Protein AF-A0A533MM95-F1 (afdb_monomer)

pLDDT: mean 90.42, std 5.82, range [73.56, 97.81]

Mean predicted aligned error: 7.63 Å

Radius of gyration: 23.59 Å; Cα contacts (8 Å, |Δi|>4): 130; chains: 1; bounding box: 48×34×71 Å

Solvent-accessible surface area (backbone atoms only — not comparable to full-atom values): 9683 Å² total; per-residue (Å²): 110,60,38,90,86,79,66,43,65,43,55,70,45,76,41,54,31,81,82,71,39,92,79,68,51,97,84,50,63,72,63,47,77,39,57,29,91,95,55,79,89,72,91,69,82,84,61,95,58,96,75,81,85,65,94,73,68,84,78,94,64,90,70,94,75,85,86,86,87,81,83,55,98,50,36,51,79,95,73,86,82,89,82,58,82,46,21,48,60,41,31,52,32,52,76,71,74,40,65,35,45,69,81,58,63,62,49,61,64,45,84,49,33,31,80,93,34,64,77,38,73,53,81,86,49,68,36,75,42,68,70,56,51,51,50,52,50,52,54,51,36,47,76,70,65,80,89

Foldseek 3Di:
DADPVPRHDQFPDKDACVVPDPDDDPPGDRIDTHTDPPDDDDPDPPDPDPDDDDPDDDPPDDDPDDDDDDDDPFFDPPDDDDADPLQVVLQVCLVVVHAAEPPGDHHHPLVRTDPPDCSNVPDHHHDHDVVVVVVVVVVVCVVVVVD

Secondary structure (DSSP, 8-state):
-B-TTT--BSEEEEEEGGGT-TT--TTS-SEEEEEPTT------S--S-S----SS-------S-------STTBPSS------HHHHHHHHHHHTTPPEETT--S---GGGB-TTSHHHHS---EE--HHHHHHHHHHHHHHHT--

Structure (mmCIF, N/CA/C/O backbone):
data_AF-A0A533MM95-F1
#
_entry.id   AF-A0A533MM95-F1
#
loop_
_atom_site.group_PDB
_atom_site.id
_atom_site.type_symbol
_atom_site.label_atom_id
_atom_site.label_alt_id
_atom_site.label_comp_id
_atom_site.label_asym_id
_atom_site.label_entity_id
_atom_site.label_seq_id
_atom_site.pdbx_PDB_ins_code
_atom_site.Cartn_x
_atom_site.Cartn_y
_atom_site.Cartn_z
_atom_site.occupancy
_atom_site.B_iso_or_equiv
_atom_site.auth_seq_id
_atom_site.auth_comp_id
_atom_site.auth_asym_id
_atom_site.auth_atom_id
_atom_site.pdbx_PDB_model_num
ATOM 1 N N . ILE A 1 1 ? 21.401 -0.166 -18.086 1.00 89.19 1 ILE A N 1
ATOM 2 C CA . ILE A 1 1 ? 21.471 -1.167 -19.179 1.00 89.19 1 ILE A CA 1
ATOM 3 C C . ILE A 1 1 ? 20.423 -0.792 -20.218 1.00 89.19 1 ILE A C 1
ATOM 5 O O . ILE A 1 1 ? 19.321 -0.418 -19.823 1.00 89.19 1 ILE A O 1
ATOM 9 N N . GLN A 1 2 ? 20.779 -0.813 -21.499 1.00 94.12 2 GLN A N 1
ATOM 10 C CA . GLN A 1 2 ? 19.865 -0.486 -22.595 1.00 94.12 2 GLN A CA 1
ATOM 11 C C . GLN A 1 2 ? 19.523 -1.753 -23.376 1.00 94.12 2 GLN A C 1
ATOM 13 O O . GLN A 1 2 ? 20.380 -2.623 -23.534 1.00 94.12 2 GLN A O 1
ATOM 18 N N . ASP A 1 3 ? 18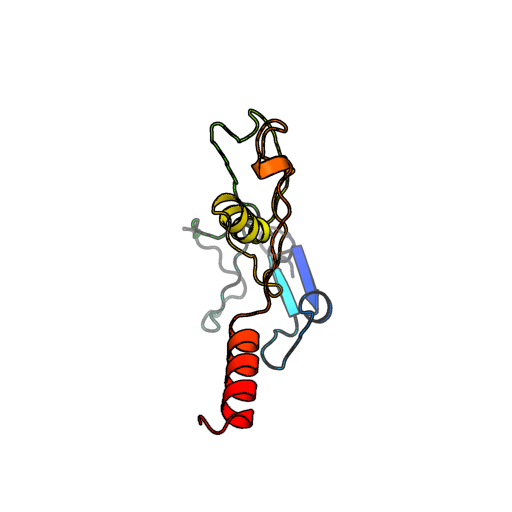.278 -1.857 -23.831 1.00 94.06 3 ASP A N 1
ATOM 19 C CA . ASP A 1 3 ? 17.854 -2.901 -24.758 1.00 94.06 3 ASP A CA 1
ATOM 20 C C . ASP A 1 3 ? 18.500 -2.654 -26.129 1.00 94.06 3 ASP A C 1
ATOM 22 O O . ASP A 1 3 ? 18.236 -1.617 -26.739 1.00 94.06 3 ASP A O 1
ATOM 26 N N . PRO A 1 4 ? 19.320 -3.583 -26.652 1.00 94.19 4 PRO A N 1
ATOM 27 C CA . PRO A 1 4 ? 20.020 -3.384 -27.917 1.00 94.19 4 PRO A CA 1
ATOM 28 C C . PRO A 1 4 ? 19.081 -3.281 -29.126 1.00 94.19 4 PRO A C 1
ATOM 30 O O . PRO A 1 4 ? 19.497 -2.770 -30.162 1.00 94.19 4 PRO A O 1
ATOM 33 N N . LYS A 1 5 ? 17.832 -3.758 -29.027 1.00 92.69 5 LYS A N 1
ATOM 34 C CA . LYS A 1 5 ? 16.862 -3.688 -30.128 1.00 92.69 5 LYS A CA 1
ATOM 35 C C . LYS A 1 5 ? 16.118 -2.356 -30.164 1.00 92.69 5 LYS A C 1
ATOM 37 O O . LYS A 1 5 ? 15.894 -1.823 -31.246 1.00 92.69 5 LYS A O 1
ATOM 42 N N . SER A 1 6 ? 15.697 -1.849 -29.008 1.00 91.69 6 SER A N 1
ATOM 43 C CA . SER A 1 6 ? 14.898 -0.618 -28.925 1.00 91.69 6 SER A CA 1
ATOM 44 C C . SER A 1 6 ? 15.699 0.630 -28.547 1.00 91.69 6 SER A C 1
ATOM 46 O O . SER A 1 6 ? 15.206 1.736 -28.736 1.00 91.69 6 SER A O 1
ATOM 48 N N . GLY A 1 7 ? 16.907 0.479 -27.994 1.00 93.94 7 GLY A N 1
ATOM 49 C CA . GLY A 1 7 ? 17.711 1.569 -27.426 1.00 93.94 7 GLY A CA 1
ATOM 50 C C . GLY A 1 7 ? 17.212 2.079 -26.067 1.00 93.94 7 GLY A C 1
ATOM 51 O O . GLY A 1 7 ? 17.867 2.911 -25.439 1.00 93.94 7 GLY A O 1
ATOM 52 N N . ASN A 1 8 ? 16.073 1.580 -25.578 1.00 93.62 8 ASN A N 1
ATOM 53 C CA . ASN A 1 8 ? 15.452 2.052 -24.344 1.00 93.62 8 ASN A CA 1
ATOM 54 C C . ASN A 1 8 ? 16.197 1.557 -23.098 1.00 93.62 8 ASN A C 1
ATOM 56 O O . ASN A 1 8 ? 16.756 0.458 -23.077 1.00 93.62 8 ASN A O 1
ATOM 60 N N . SER A 1 9 ? 16.148 2.338 -22.014 1.00 94.31 9 SER A N 1
ATOM 61 C CA . SER A 1 9 ? 16.582 1.852 -20.698 1.00 94.31 9 SER A CA 1
ATOM 62 C C . SER A 1 9 ? 15.675 0.711 -20.236 1.00 94.31 9 SER A C 1
ATOM 64 O O . SER A 1 9 ? 14.453 0.814 -20.309 1.00 94.31 9 SER A O 1
ATOM 66 N N . VAL A 1 10 ? 16.270 -0.368 -19.725 1.00 94.69 10 VAL A N 1
ATOM 67 C CA . VAL A 1 10 ? 15.515 -1.507 -19.170 1.00 94.69 10 VAL A CA 1
ATOM 68 C C . VAL A 1 10 ? 14.967 -1.183 -17.784 1.00 94.69 10 VAL A C 1
ATOM 70 O O . VAL A 1 10 ? 13.859 -1.585 -17.439 1.00 94.69 10 VAL A O 1
ATOM 73 N N . PHE A 1 11 ? 15.748 -0.467 -16.974 1.00 95.19 11 PHE A N 1
ATOM 74 C CA . PHE A 1 11 ? 15.386 -0.133 -15.601 1.00 95.19 11 PHE A CA 1
ATOM 75 C C . PHE A 1 11 ? 14.889 1.302 -15.529 1.00 95.19 11 PHE A C 1
ATOM 77 O O . PHE A 1 11 ? 15.560 2.216 -16.011 1.00 95.19 11 PHE A O 1
ATOM 84 N N . LYS A 1 12 ? 13.727 1.458 -14.898 1.00 94.38 12 LYS A N 1
ATOM 85 C CA . LYS A 1 12 ? 13.159 2.738 -14.496 1.00 94.38 12 LYS A CA 1
ATOM 86 C C . LYS A 1 12 ? 13.925 3.286 -13.296 1.00 94.38 12 LYS A C 1
ATOM 88 O O . LYS A 1 12 ? 14.315 4.446 -13.292 1.00 94.38 12 LYS A O 1
ATOM 93 N N . GLU A 1 13 ? 14.167 2.435 -12.297 1.00 93.88 13 GLU A N 1
ATOM 94 C CA . GLU A 1 13 ? 14.835 2.812 -11.049 1.00 93.88 13 GLU A CA 1
ATOM 95 C C . GLU A 1 13 ? 15.763 1.693 -10.560 1.00 93.88 13 GLU A C 1
ATOM 97 O O . GLU A 1 13 ? 15.477 0.501 -10.715 1.00 93.88 13 GLU A O 1
ATOM 102 N N . VAL A 1 14 ? 16.880 2.091 -9.952 1.00 94.06 14 VAL A N 1
ATOM 103 C CA . VAL A 1 14 ? 17.835 1.208 -9.274 1.00 94.06 14 VAL A CA 1
ATOM 104 C C . VAL A 1 14 ? 18.093 1.805 -7.899 1.00 94.06 14 VAL A C 1
ATOM 106 O O . VAL A 1 14 ? 18.625 2.907 -7.789 1.00 94.06 14 VAL A O 1
ATOM 109 N N . ILE A 1 15 ? 17.674 1.101 -6.852 1.00 94.25 15 ILE A N 1
ATOM 110 C CA . ILE A 1 15 ? 17.554 1.663 -5.508 1.00 94.25 15 ILE A CA 1
ATOM 111 C C . ILE A 1 15 ? 18.360 0.811 -4.532 1.00 94.25 15 ILE A C 1
ATOM 113 O O . ILE A 1 15 ? 18.167 -0.405 -4.444 1.00 94.25 15 ILE A O 1
ATOM 117 N N . ASN A 1 16 ? 19.247 1.446 -3.765 1.00 92.00 16 ASN A N 1
ATOM 118 C CA . ASN A 1 16 ? 19.918 0.775 -2.657 1.00 92.00 16 ASN A CA 1
ATOM 119 C C . ASN A 1 16 ? 18.888 0.438 -1.573 1.00 92.00 16 ASN A C 1
ATOM 121 O O . ASN A 1 16 ? 18.059 1.269 -1.206 1.00 92.00 16 ASN A O 1
ATOM 125 N N . SER A 1 17 ? 18.946 -0.780 -1.048 1.00 89.56 17 SER A N 1
ATOM 126 C CA . SER A 1 17 ? 18.021 -1.248 -0.018 1.00 89.56 17 SER A CA 1
ATOM 127 C C . SER A 1 17 ? 17.977 -0.400 1.247 1.00 89.56 17 SER A C 1
ATOM 129 O O . SER A 1 17 ? 16.948 -0.400 1.915 1.00 89.56 17 SER A O 1
ATOM 131 N N . GLU A 1 18 ? 19.035 0.342 1.569 1.00 87.62 18 GLU A N 1
ATOM 132 C CA . GLU A 1 18 ? 19.031 1.296 2.691 1.00 87.62 18 GLU A CA 1
ATOM 133 C C . GLU A 1 18 ? 17.959 2.384 2.551 1.00 87.62 18 GLU A C 1
ATOM 135 O O . GLU A 1 18 ? 17.451 2.870 3.556 1.00 87.62 18 GLU A O 1
ATOM 140 N N . ASN A 1 19 ? 17.539 2.697 1.322 1.00 87.06 19 ASN A N 1
ATOM 141 C CA . ASN A 1 19 ? 16.501 3.692 1.054 1.00 87.06 19 ASN A CA 1
ATOM 142 C C . ASN A 1 19 ? 15.071 3.122 1.123 1.00 87.06 19 ASN A C 1
ATOM 144 O O . ASN A 1 19 ? 14.114 3.886 1.060 1.00 87.06 19 ASN A O 1
ATOM 148 N N . ILE A 1 20 ? 14.905 1.795 1.204 1.00 87.50 20 ILE A N 1
ATOM 149 C CA . ILE A 1 20 ? 13.590 1.122 1.149 1.00 87.50 20 ILE A CA 1
ATOM 150 C C . ILE A 1 20 ? 13.295 0.370 2.448 1.00 87.50 20 ILE A C 1
ATOM 152 O O . ILE A 1 20 ? 12.191 0.437 2.990 1.00 87.50 20 ILE A O 1
ATOM 156 N N . TYR A 1 21 ? 14.270 -0.384 2.950 1.00 85.12 21 TYR A N 1
ATOM 157 C CA . TYR A 1 21 ? 14.076 -1.278 4.082 1.00 85.12 21 TYR A CA 1
ATOM 158 C C . TYR A 1 21 ? 14.522 -0.597 5.371 1.00 85.12 21 TYR A C 1
ATOM 160 O O . TYR A 1 21 ? 15.701 -0.604 5.711 1.00 85.12 21 TYR A O 1
ATOM 168 N N . ILE A 1 22 ? 13.547 -0.090 6.132 1.00 80.00 22 ILE A N 1
ATOM 169 C CA . ILE A 1 22 ? 13.759 0.514 7.462 1.00 80.00 22 ILE A CA 1
ATOM 170 C C . ILE A 1 22 ? 14.532 -0.439 8.394 1.00 80.00 22 ILE A C 1
ATOM 172 O O . ILE A 1 22 ? 15.390 -0.007 9.151 1.00 80.00 22 ILE A O 1
ATOM 176 N N . ASN A 1 23 ? 14.258 -1.745 8.302 1.00 82.19 23 ASN A N 1
ATOM 177 C CA . ASN A 1 23 ? 14.922 -2.789 9.087 1.00 82.19 23 ASN A CA 1
ATOM 178 C C . ASN A 1 23 ? 15.684 -3.757 8.171 1.00 82.19 23 ASN A C 1
ATOM 180 O O . ASN A 1 23 ? 15.364 -4.948 8.113 1.00 82.19 23 ASN A O 1
ATOM 184 N N . LYS A 1 24 ? 16.652 -3.236 7.408 1.00 82.19 24 LYS A N 1
ATOM 185 C CA . LYS A 1 24 ? 17.539 -4.047 6.563 1.00 82.19 24 LYS A CA 1
ATOM 186 C C . LYS A 1 24 ? 18.209 -5.141 7.401 1.00 82.19 24 LYS A C 1
ATOM 188 O O . LYS A 1 24 ? 18.715 -4.898 8.492 1.00 82.19 24 LYS A O 1
ATOM 193 N N . ASN A 1 25 ? 18.214 -6.356 6.873 1.00 85.62 25 ASN A N 1
ATOM 194 C CA . ASN A 1 25 ? 18.860 -7.516 7.478 1.00 85.62 25 ASN A CA 1
ATOM 195 C C . ASN A 1 25 ? 19.685 -8.267 6.423 1.00 85.62 25 ASN A C 1
ATOM 197 O O . ASN A 1 25 ? 19.672 -7.910 5.245 1.00 85.62 25 ASN A O 1
ATOM 201 N N . ASN A 1 26 ? 20.364 -9.338 6.830 1.00 87.81 26 ASN A N 1
ATOM 202 C CA . ASN A 1 26 ? 21.228 -10.122 5.937 1.00 87.81 26 ASN A CA 1
ATOM 203 C C . ASN A 1 26 ? 20.476 -10.831 4.794 1.00 87.81 26 ASN A C 1
ATOM 205 O O . ASN A 1 26 ? 21.112 -11.321 3.869 1.00 87.81 26 ASN A O 1
ATOM 209 N N . LEU A 1 27 ? 19.142 -10.902 4.855 1.00 86.75 27 LEU A N 1
ATOM 210 C CA . LEU A 1 27 ? 18.293 -11.456 3.796 1.00 86.75 27 LEU A CA 1
ATOM 211 C C . LEU A 1 27 ? 17.746 -10.378 2.854 1.00 86.75 27 LEU A C 1
ATOM 213 O O . LEU A 1 27 ? 17.162 -10.698 1.822 1.00 86.75 27 LEU A O 1
ATOM 217 N N . SER A 1 28 ? 17.892 -9.104 3.215 1.00 88.56 28 SER A N 1
ATOM 218 C CA . SER A 1 28 ? 17.445 -8.005 2.371 1.00 88.56 28 SER A CA 1
ATOM 219 C C . SER A 1 28 ? 18.358 -7.924 1.148 1.00 88.56 28 SER A C 1
ATOM 221 O O . SER A 1 28 ? 19.576 -8.072 1.291 1.00 88.56 28 SER A O 1
ATOM 223 N N . PRO A 1 29 ? 17.814 -7.661 -0.053 1.00 89.50 29 PRO A N 1
ATOM 224 C CA . PRO A 1 29 ? 18.652 -7.481 -1.230 1.00 89.50 29 PRO A CA 1
ATOM 225 C C . PRO A 1 29 ? 19.631 -6.326 -0.993 1.00 89.50 29 PRO A C 1
ATOM 227 O O . PRO A 1 29 ? 19.390 -5.464 -0.151 1.00 89.50 29 PRO A O 1
ATOM 230 N N . GLN A 1 30 ? 20.737 -6.262 -1.724 1.00 90.50 30 GLN A N 1
ATOM 231 C CA . GLN A 1 30 ? 21.599 -5.071 -1.686 1.00 90.50 30 GLN A CA 1
ATOM 232 C C . GLN A 1 30 ? 21.041 -3.957 -2.579 1.00 90.50 30 GLN A C 1
ATOM 234 O O . GLN A 1 30 ? 21.130 -2.776 -2.246 1.00 90.50 30 GLN A O 1
ATOM 239 N N . ILE A 1 31 ? 20.431 -4.351 -3.697 1.00 91.88 31 ILE A N 1
ATOM 240 C CA . ILE A 1 31 ? 19.901 -3.465 -4.727 1.00 91.88 31 ILE A CA 1
ATOM 241 C C . ILE A 1 31 ? 18.515 -3.965 -5.119 1.00 91.88 31 ILE A C 1
ATOM 243 O O . ILE A 1 31 ? 18.307 -5.163 -5.306 1.00 91.88 31 ILE A O 1
ATOM 247 N N . ASN A 1 32 ? 17.581 -3.036 -5.277 1.00 92.56 32 ASN A N 1
ATOM 248 C CA . ASN A 1 32 ? 16.263 -3.280 -5.840 1.00 92.56 32 ASN A CA 1
ATOM 249 C C . ASN A 1 32 ? 16.224 -2.627 -7.215 1.00 92.56 32 ASN A C 1
ATOM 251 O O . ASN A 1 32 ? 16.675 -1.494 -7.386 1.00 92.56 32 ASN A O 1
ATOM 255 N N . VAL A 1 33 ? 15.702 -3.349 -8.196 1.00 92.75 33 VAL A N 1
ATOM 256 C CA . VAL A 1 33 ? 15.616 -2.885 -9.579 1.00 92.75 33 VAL A CA 1
ATOM 257 C C . VAL A 1 33 ? 14.162 -2.891 -10.013 1.00 92.75 33 VAL A C 1
ATOM 259 O O . VAL A 1 33 ? 13.473 -3.903 -9.889 1.00 92.75 33 VAL A O 1
ATOM 262 N N . ILE A 1 34 ? 13.697 -1.754 -10.520 1.00 92.25 34 ILE A N 1
ATOM 263 C CA . ILE A 1 34 ? 12.342 -1.595 -11.039 1.00 92.25 34 ILE A CA 1
ATOM 264 C C . ILE A 1 34 ? 12.457 -1.495 -12.562 1.00 92.25 34 ILE A C 1
ATOM 266 O O . ILE A 1 34 ? 13.006 -0.508 -13.062 1.00 92.25 34 ILE A O 1
ATOM 270 N N . PRO A 1 35 ? 12.007 -2.508 -13.322 1.00 92.62 35 PRO A N 1
ATOM 271 C CA . PRO A 1 35 ? 12.018 -2.443 -14.776 1.00 92.62 35 PRO A CA 1
ATOM 272 C C . PRO A 1 35 ? 11.006 -1.411 -15.297 1.00 92.62 35 PRO A C 1
ATOM 274 O O . PRO A 1 35 ? 9.998 -1.130 -14.647 1.00 92.62 35 PRO A O 1
ATOM 277 N N . HIS A 1 36 ? 11.257 -0.862 -16.485 1.00 91.81 36 HIS A N 1
ATOM 278 C CA . HIS A 1 36 ? 10.223 -0.152 -17.239 1.00 91.81 36 HIS A CA 1
ATOM 279 C C . HIS A 1 36 ? 9.097 -1.112 -17.655 1.00 91.81 36 HIS A C 1
ATOM 281 O O . HIS A 1 36 ? 9.307 -2.321 -17.787 1.00 91.81 36 HIS A O 1
ATOM 287 N N . GLU A 1 37 ? 7.899 -0.571 -17.897 1.00 87.56 37 GLU A N 1
ATOM 288 C CA . GLU A 1 37 ? 6.796 -1.363 -18.445 1.00 87.56 37 GLU A CA 1
ATOM 289 C C . GLU A 1 37 ? 7.206 -2.011 -19.779 1.00 87.56 37 GLU A C 1
ATOM 291 O O . GLU A 1 37 ? 7.912 -1.415 -20.590 1.00 87.56 37 GLU A O 1
ATOM 296 N N . GLY A 1 38 ? 6.806 -3.270 -19.971 1.00 87.56 38 GLY A N 1
ATOM 297 C CA . GLY A 1 38 ? 7.223 -4.097 -21.106 1.00 87.56 38 GLY A CA 1
ATOM 298 C C . GLY A 1 38 ? 8.460 -4.962 -20.840 1.00 87.56 38 GLY A C 1
ATOM 299 O O . GLY A 1 38 ? 8.656 -5.950 -21.545 1.00 87.56 38 GLY A O 1
ATOM 300 N N . TYR A 1 39 ? 9.241 -4.678 -19.792 1.00 89.69 39 TYR A N 1
ATOM 301 C CA . TYR A 1 39 ? 10.365 -5.521 -19.382 1.00 89.69 39 TYR A CA 1
ATOM 302 C C . TYR A 1 39 ? 10.003 -6.430 -18.205 1.00 89.69 39 TYR A C 1
ATOM 304 O O . TYR A 1 39 ? 9.340 -6.032 -17.248 1.00 89.69 39 TYR A O 1
ATOM 312 N N . LYS A 1 40 ? 10.505 -7.666 -18.249 1.00 88.75 40 LYS A N 1
ATOM 313 C CA . LYS A 1 40 ? 10.443 -8.630 -17.149 1.00 88.75 40 LYS A CA 1
ATOM 314 C C . LYS A 1 40 ? 11.847 -9.134 -16.856 1.00 88.75 40 LYS A C 1
ATOM 316 O O . LYS A 1 40 ? 12.551 -9.575 -17.759 1.00 88.75 40 LYS A O 1
ATOM 321 N N . ILE A 1 41 ? 12.225 -9.120 -15.584 1.00 88.44 41 ILE A N 1
ATOM 322 C CA . ILE A 1 41 ? 13.485 -9.706 -15.130 1.00 88.44 41 ILE A CA 1
ATOM 323 C C . ILE A 1 41 ? 13.256 -11.203 -14.922 1.00 88.44 41 ILE A C 1
ATOM 325 O O . ILE A 1 41 ? 12.358 -11.607 -14.180 1.00 88.44 41 ILE A O 1
ATOM 329 N N . SER A 1 42 ? 14.046 -12.029 -15.601 1.00 86.00 42 SER A N 1
ATOM 330 C CA . SER A 1 42 ? 14.044 -13.472 -15.379 1.00 86.00 42 SER A CA 1
ATOM 331 C C . SER A 1 42 ? 14.971 -13.811 -14.209 1.00 86.00 42 SER A C 1
ATOM 333 O O . SER A 1 42 ? 16.128 -13.394 -14.238 1.00 86.00 42 SER A O 1
ATOM 335 N N . PRO A 1 43 ? 14.520 -14.587 -13.207 1.00 83.81 43 PRO A N 1
ATOM 336 C CA . PRO A 1 43 ? 15.408 -15.111 -12.172 1.00 83.81 43 PRO A CA 1
ATOM 337 C C . PRO A 1 43 ? 16.231 -16.314 -12.663 1.00 83.81 43 PRO A C 1
ATOM 339 O O . PRO A 1 43 ? 17.070 -16.824 -11.926 1.00 83.81 43 PRO A O 1
ATOM 342 N N . SER A 1 44 ? 15.977 -16.812 -13.881 1.00 82.44 44 SER A N 1
ATOM 343 C CA . SER A 1 44 ? 16.687 -17.973 -14.412 1.00 82.44 44 SER A CA 1
ATOM 344 C C . SER A 1 44 ? 18.100 -17.610 -14.857 1.00 82.44 44 SER A C 1
ATOM 346 O O . SER A 1 44 ? 18.291 -16.732 -15.696 1.00 82.44 44 SER A O 1
ATOM 348 N N . ILE A 1 45 ? 19.076 -18.366 -14.358 1.00 81.38 45 ILE A N 1
ATOM 349 C CA . ILE A 1 45 ? 20.490 -18.278 -14.745 1.00 81.38 45 ILE A CA 1
ATOM 350 C C . ILE A 1 45 ? 20.869 -19.258 -15.866 1.00 81.38 45 ILE A C 1
ATOM 352 O O . ILE A 1 45 ? 22.021 -19.302 -16.283 1.00 81.38 45 ILE A O 1
ATOM 356 N N . SER A 1 46 ? 19.923 -20.067 -16.357 1.00 84.06 46 SER A N 1
ATOM 357 C CA . SER A 1 46 ? 20.199 -21.095 -17.373 1.00 84.06 46 SER A CA 1
ATOM 358 C C . SER A 1 46 ? 20.227 -20.557 -18.808 1.00 84.06 46 SER A C 1
ATOM 360 O O . SER A 1 46 ? 20.640 -21.262 -19.731 1.00 84.06 46 SER A O 1
ATOM 362 N N . SER A 1 47 ? 19.773 -19.319 -19.020 1.00 81.31 47 SER A N 1
ATOM 363 C CA . SER A 1 47 ? 19.767 -18.692 -20.340 1.00 81.31 47 SER A CA 1
ATOM 364 C C . SER A 1 47 ? 21.181 -18.295 -20.760 1.00 81.31 47 SER A C 1
ATOM 366 O O . SER A 1 47 ? 21.892 -17.618 -20.025 1.00 81.31 47 SER A O 1
ATOM 368 N N . LYS A 1 48 ? 21.563 -18.632 -21.997 1.00 84.44 48 LYS A N 1
ATOM 369 C CA . LYS A 1 48 ? 22.785 -18.104 -22.635 1.00 84.44 48 LYS A CA 1
ATOM 370 C C . LYS A 1 48 ? 22.603 -16.686 -23.195 1.00 84.44 48 LYS A C 1
ATOM 372 O O . LYS A 1 48 ? 23.550 -16.112 -23.723 1.00 84.44 48 LYS A O 1
ATOM 377 N N . LYS A 1 49 ? 21.385 -16.136 -23.136 1.00 86.81 49 LYS A N 1
ATOM 378 C CA . LYS A 1 49 ? 21.029 -14.811 -23.658 1.00 86.81 49 LYS A CA 1
ATOM 379 C C . LYS A 1 49 ? 20.726 -13.851 -22.512 1.00 86.81 49 LYS A C 1
ATOM 381 O O . LYS A 1 49 ? 19.953 -14.194 -21.620 1.00 86.81 49 LYS A O 1
ATOM 386 N N . VAL A 1 50 ? 21.279 -12.641 -22.601 1.00 87.62 50 VAL A N 1
ATOM 387 C CA . VAL A 1 50 ? 20.982 -11.522 -21.686 1.00 87.62 50 VAL A CA 1
ATOM 388 C C . VAL A 1 50 ? 19.609 -10.909 -21.987 1.00 87.62 50 VAL A C 1
ATOM 390 O O . VAL A 1 50 ? 18.878 -10.561 -21.067 1.00 87.62 50 VAL A O 1
ATOM 393 N N . PHE A 1 51 ? 19.245 -10.824 -23.270 1.00 89.88 51 PHE A N 1
ATOM 394 C CA . PHE A 1 51 ? 17.941 -10.355 -23.735 1.00 89.88 51 PHE A CA 1
ATOM 395 C C . PHE A 1 51 ? 17.208 -11.481 -24.455 1.00 89.88 51 PHE A C 1
ATOM 397 O O . PHE A 1 51 ? 17.766 -12.116 -25.355 1.00 89.88 51 PHE A O 1
ATOM 404 N N . ASP A 1 52 ? 15.956 -11.710 -24.068 1.00 88.00 52 ASP A N 1
ATOM 405 C CA . ASP A 1 52 ? 15.052 -12.627 -24.752 1.00 88.00 52 ASP A CA 1
ATOM 406 C C . ASP A 1 52 ? 13.779 -11.885 -25.163 1.00 88.00 52 ASP A C 1
ATOM 408 O O . ASP A 1 52 ? 13.153 -11.196 -24.357 1.00 88.00 52 ASP A O 1
ATOM 412 N N . TYR A 1 53 ? 13.414 -12.025 -26.433 1.00 87.88 53 TYR A N 1
ATOM 413 C CA . TYR A 1 53 ? 12.280 -11.346 -27.046 1.00 87.88 53 TYR A CA 1
ATOM 414 C C . TYR A 1 53 ? 11.209 -12.392 -27.338 1.00 87.88 53 TYR A C 1
ATOM 416 O O . TYR A 1 53 ? 11.059 -12.845 -28.475 1.00 87.88 53 TYR A O 1
ATOM 424 N N . SER A 1 54 ? 10.503 -12.823 -26.289 1.00 79.12 54 SER A N 1
ATOM 425 C CA . SER A 1 54 ? 9.431 -13.809 -26.435 1.00 79.12 54 SER A CA 1
ATOM 426 C C . SER A 1 54 ? 8.377 -13.306 -27.423 1.00 79.12 54 SER A C 1
ATOM 428 O O . SER A 1 54 ? 7.840 -12.211 -27.262 1.00 79.12 54 SER A O 1
ATOM 430 N N . GLN A 1 55 ? 8.043 -14.132 -28.417 1.00 74.31 55 GLN A N 1
ATOM 431 C CA . GLN A 1 55 ? 6.941 -13.858 -29.348 1.00 74.31 55 GLN A CA 1
ATOM 432 C C . GLN A 1 55 ? 5.567 -13.983 -28.671 1.00 74.31 55 GLN A C 1
ATOM 434 O O . GLN A 1 55 ? 4.583 -13.438 -29.161 1.00 74.31 55 GLN A O 1
ATOM 439 N N . PHE A 1 56 ? 5.517 -14.655 -27.518 1.00 77.38 56 PHE A N 1
ATOM 440 C CA . PHE A 1 56 ? 4.338 -14.782 -26.668 1.00 77.38 56 PHE A CA 1
ATOM 441 C C . PHE A 1 56 ? 4.649 -14.140 -25.311 1.00 77.38 56 PHE A C 1
ATOM 443 O O . PHE A 1 56 ? 5.090 -14.826 -24.380 1.00 77.38 56 PHE A O 1
ATOM 450 N N . PRO A 1 57 ? 4.537 -12.805 -25.196 1.00 73.56 57 PRO A N 1
ATOM 451 C CA . PRO A 1 57 ? 4.831 -12.122 -23.949 1.00 73.56 57 PRO A CA 1
ATOM 452 C C . PRO A 1 57 ? 3.833 -12.552 -22.871 1.00 73.56 57 PRO A C 1
ATOM 454 O O . PRO A 1 57 ? 2.625 -12.620 -23.094 1.00 73.56 57 PRO A O 1
ATOM 457 N N . TRP A 1 58 ? 4.348 -12.837 -21.677 1.00 75.44 58 TRP A N 1
ATOM 458 C CA . TRP A 1 58 ? 3.520 -13.148 -20.517 1.00 75.44 58 TRP A CA 1
ATOM 459 C C . TRP A 1 58 ? 2.732 -11.899 -20.105 1.00 75.44 58 TRP A C 1
ATOM 461 O O . TRP A 1 58 ? 3.315 -10.945 -19.592 1.00 75.44 58 TRP A O 1
ATOM 471 N N . SER A 1 59 ? 1.416 -11.900 -20.313 1.00 78.62 59 SER A N 1
ATOM 472 C CA . SER A 1 59 ? 0.551 -10.739 -20.056 1.00 78.62 59 SER A CA 1
ATOM 473 C C . SER A 1 59 ? 0.057 -10.637 -18.607 1.00 78.62 59 SER A C 1
ATOM 475 O O . SER A 1 59 ? -0.235 -9.541 -18.133 1.00 78.62 59 SER A O 1
ATOM 477 N N . GLY A 1 60 ? 0.000 -11.754 -17.875 1.00 81.19 60 GLY A N 1
ATOM 478 C CA . GLY A 1 60 ? -0.453 -11.811 -16.481 1.00 81.19 60 GLY A CA 1
ATOM 479 C C . GLY A 1 60 ? 0.622 -11.387 -15.481 1.00 81.19 60 GLY A C 1
ATOM 480 O O . GLY A 1 60 ? 1.144 -12.228 -14.749 1.00 81.19 60 GLY A O 1
ATOM 481 N N . THR A 1 61 ? 0.999 -10.109 -15.474 1.00 79.94 61 THR A N 1
ATOM 482 C CA . THR A 1 61 ? 1.955 -9.541 -14.510 1.00 79.94 61 THR A CA 1
ATOM 483 C C . THR A 1 61 ? 1.285 -8.558 -13.553 1.00 79.94 61 THR A C 1
ATOM 485 O O . THR A 1 61 ? 0.275 -7.933 -13.875 1.00 79.94 61 THR A O 1
ATOM 488 N N . HIS A 1 62 ? 1.862 -8.413 -12.361 1.00 86.12 62 HIS A N 1
ATOM 489 C CA . HIS A 1 62 ? 1.376 -7.490 -11.337 1.00 86.12 62 HIS A CA 1
ATOM 490 C C . HIS A 1 62 ? 1.515 -6.024 -11.785 1.00 86.12 62 HIS A C 1
ATOM 492 O O . HIS A 1 62 ? 2.415 -5.680 -12.556 1.00 86.12 62 HIS A O 1
ATOM 498 N N . ARG A 1 63 ? 0.632 -5.155 -11.284 1.00 85.88 63 ARG A N 1
ATOM 499 C CA . ARG A 1 63 ? 0.701 -3.694 -11.436 1.00 85.88 63 ARG A CA 1
ATOM 500 C C . ARG A 1 63 ? 0.802 -3.047 -10.060 1.00 85.88 63 ARG A C 1
ATOM 502 O O . ARG A 1 63 ? 0.289 -3.588 -9.087 1.00 85.88 63 ARG A O 1
ATOM 509 N N . GLU A 1 64 ? 1.471 -1.900 -9.995 1.00 86.81 64 GLU A N 1
ATOM 510 C CA . GLU A 1 64 ? 1.672 -1.157 -8.745 1.00 86.81 64 GLU A CA 1
ATOM 511 C C . GLU A 1 64 ? 0.361 -0.563 -8.211 1.00 86.81 64 GLU A C 1
ATOM 513 O O . GLU A 1 64 ? 0.090 -0.618 -7.015 1.00 86.81 64 GLU A O 1
ATOM 518 N N . LYS A 1 65 ? -0.468 -0.015 -9.106 1.00 91.62 65 LYS A N 1
ATOM 519 C CA . LYS A 1 65 ? -1.737 0.626 -8.755 1.00 91.62 65 LYS A CA 1
ATOM 520 C C . LYS A 1 65 ? -2.902 -0.334 -8.978 1.00 91.62 65 LYS A C 1
ATOM 522 O O . LYS A 1 65 ? -3.043 -0.893 -10.065 1.00 91.62 65 LYS A O 1
ATOM 527 N N . GLY A 1 66 ? -3.721 -0.498 -7.944 1.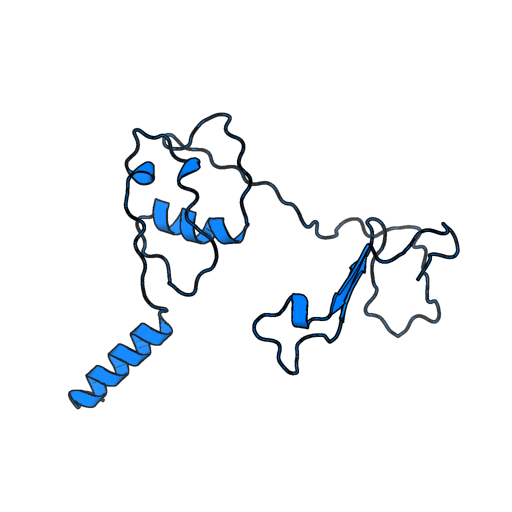00 92.00 66 GLY A N 1
ATOM 528 C CA . GLY A 1 66 ? -4.988 -1.227 -7.994 1.00 92.00 66 GLY A CA 1
ATOM 529 C C . GLY A 1 66 ? -6.199 -0.294 -8.048 1.00 92.00 66 GLY A C 1
ATOM 530 O O . GLY A 1 66 ? -6.060 0.920 -8.187 1.00 92.00 66 GLY A O 1
ATOM 531 N N . PHE A 1 67 ? -7.386 -0.881 -7.897 1.00 92.50 67 PHE A N 1
ATOM 532 C CA . PHE A 1 67 ? -8.645 -0.156 -7.741 1.00 92.50 67 PHE A CA 1
ATOM 533 C C . PHE A 1 67 ? -9.241 -0.429 -6.364 1.00 92.50 67 PHE A C 1
ATOM 535 O O . PHE A 1 67 ? -9.222 -1.564 -5.887 1.00 92.50 67 PHE A O 1
ATOM 542 N N . PHE A 1 68 ? -9.799 0.612 -5.756 1.00 94.81 68 PHE A N 1
ATOM 543 C CA . PHE A 1 68 ? -10.554 0.537 -4.515 1.00 94.81 68 PHE A CA 1
ATOM 544 C C . PHE A 1 68 ? -11.961 1.083 -4.757 1.00 94.81 68 PHE A C 1
ATOM 546 O O . PHE A 1 68 ? -12.121 2.129 -5.385 1.00 94.81 68 PHE A O 1
ATOM 553 N N . ILE A 1 69 ? -12.972 0.356 -4.281 1.00 95.12 69 ILE A N 1
ATOM 554 C CA . ILE A 1 69 ? -14.377 0.762 -4.332 1.00 95.12 69 ILE A CA 1
ATOM 555 C C . ILE A 1 69 ? -14.995 0.437 -2.975 1.00 95.12 69 ILE A C 1
ATOM 557 O O . ILE A 1 69 ? -14.952 -0.710 -2.532 1.00 95.12 69 ILE A O 1
ATOM 561 N N . ALA A 1 70 ? -15.600 1.442 -2.349 1.00 94.94 70 ALA A N 1
ATOM 562 C CA . ALA A 1 70 ? -16.466 1.280 -1.191 1.00 94.94 70 ALA A CA 1
ATOM 563 C C . ALA A 1 70 ? -17.895 1.666 -1.579 1.00 94.94 70 ALA A C 1
ATOM 565 O O . ALA A 1 70 ? -18.107 2.614 -2.332 1.00 94.94 70 ALA A O 1
ATOM 566 N N . SER A 1 71 ? -18.877 0.924 -1.075 1.00 95.25 71 SER A N 1
ATOM 567 C CA . SER A 1 71 ? -20.292 1.180 -1.336 1.00 95.25 71 SER A CA 1
ATOM 568 C C . SER A 1 71 ? -21.121 0.732 -0.143 1.00 95.25 71 SER A C 1
ATOM 570 O O . SER A 1 71 ? -20.947 -0.376 0.360 1.00 95.25 71 SER A O 1
ATOM 572 N N . GLY A 1 72 ? -22.039 1.587 0.287 1.00 94.12 72 GLY A N 1
ATOM 573 C CA . GLY A 1 72 ? -22.874 1.367 1.459 1.00 94.12 72 GLY A CA 1
ATOM 574 C C . GLY A 1 72 ? -23.729 2.593 1.749 1.00 94.12 72 GLY A C 1
ATOM 575 O O . GLY A 1 72 ? -23.481 3.676 1.221 1.00 94.12 72 GLY A O 1
ATOM 576 N N . LYS A 1 73 ? -24.749 2.435 2.597 1.00 94.25 73 LYS A N 1
ATOM 577 C CA . LYS A 1 73 ? -25.642 3.541 2.994 1.00 94.25 73 LYS A CA 1
ATOM 578 C C . LYS A 1 73 ? -24.886 4.708 3.643 1.00 94.25 73 LYS A C 1
ATOM 580 O O . LYS A 1 73 ? -25.289 5.858 3.496 1.00 94.25 73 LYS A O 1
ATOM 585 N N . ASP A 1 74 ? -23.799 4.372 4.319 1.00 95.31 74 ASP A N 1
ATOM 586 C CA . ASP A 1 74 ? -22.888 5.168 5.133 1.00 95.31 74 ASP A CA 1
ATOM 587 C C . ASP A 1 74 ? -21.640 5.639 4.375 1.00 95.31 74 ASP A C 1
ATOM 589 O O . ASP A 1 74 ? -20.870 6.425 4.917 1.00 95.31 74 ASP A O 1
ATOM 593 N N . ILE A 1 75 ? -21.448 5.210 3.125 1.00 96.81 75 ILE A N 1
ATOM 594 C CA . ILE A 1 75 ? -20.319 5.600 2.275 1.00 96.81 75 ILE A CA 1
ATOM 595 C C . ILE A 1 75 ? -20.732 6.765 1.375 1.00 96.81 75 ILE A C 1
ATOM 597 O O . ILE A 1 75 ? -21.821 6.752 0.800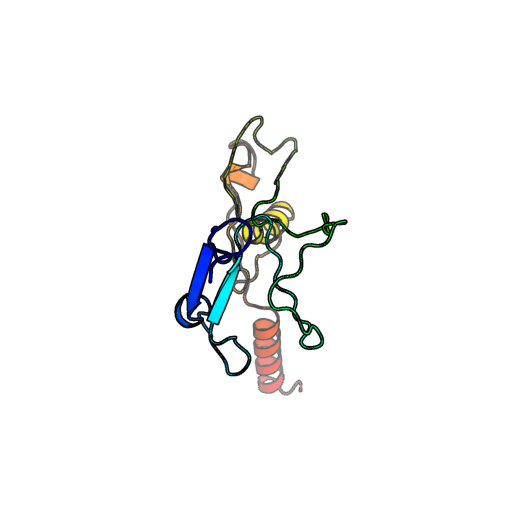 1.00 96.81 75 ILE A O 1
ATOM 601 N N . LYS A 1 76 ? -19.879 7.785 1.248 1.00 95.62 76 LYS A N 1
ATOM 602 C CA . LYS A 1 76 ? -20.092 8.922 0.346 1.00 95.62 76 LYS A CA 1
ATOM 603 C C . LYS A 1 76 ? -20.190 8.454 -1.104 1.00 95.62 76 LYS A C 1
ATOM 605 O O . LYS A 1 76 ? -19.467 7.567 -1.549 1.00 95.62 76 LYS A O 1
ATOM 610 N N . GLU A 1 77 ? -21.068 9.097 -1.857 1.00 93.25 77 GLU A N 1
ATOM 611 C CA . GLU A 1 77 ? -21.238 8.819 -3.280 1.00 93.25 77 GLU A CA 1
ATOM 612 C C . GLU A 1 77 ? -20.317 9.703 -4.121 1.00 93.25 77 GLU A C 1
ATOM 614 O O . GLU A 1 77 ? -20.124 10.874 -3.806 1.00 93.25 77 GLU A O 1
ATOM 619 N N . LYS A 1 78 ? -19.813 9.150 -5.233 1.00 85.69 78 LYS A N 1
ATOM 620 C CA . LYS A 1 78 ? -19.037 9.867 -6.267 1.00 85.69 78 LYS A CA 1
ATOM 621 C C . LYS A 1 78 ? -17.766 10.562 -5.760 1.00 85.69 78 LYS A C 1
ATOM 623 O O . LYS A 1 78 ? -17.261 11.462 -6.427 1.00 85.69 78 LYS A O 1
ATOM 628 N N . GLU A 1 79 ? -17.221 10.099 -4.641 1.00 89.88 79 GLU A N 1
ATOM 629 C CA . GLU A 1 79 ? -15.965 10.608 -4.105 1.00 89.88 79 GLU A CA 1
ATOM 630 C C . GLU A 1 79 ? -14.777 9.839 -4.689 1.00 89.88 79 GLU A C 1
ATOM 632 O O . GLU A 1 79 ? -14.804 8.610 -4.807 1.00 89.88 79 GLU A O 1
ATOM 637 N N . ARG A 1 80 ? -13.714 10.566 -5.042 1.00 92.75 80 ARG A N 1
ATOM 638 C CA . ARG A 1 80 ? -12.429 9.981 -5.422 1.00 92.75 80 ARG A CA 1
ATOM 639 C C . ARG A 1 80 ? -11.424 10.237 -4.314 1.00 92.75 80 ARG A C 1
ATOM 641 O 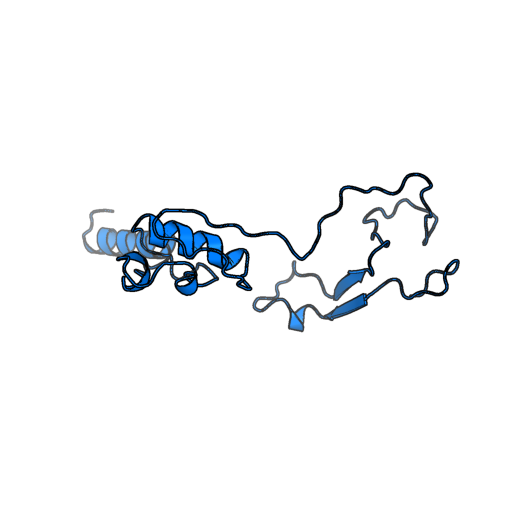O . ARG A 1 80 ? -11.198 11.384 -3.948 1.00 92.75 80 ARG A O 1
ATOM 648 N N . ILE A 1 81 ? -10.785 9.169 -3.856 1.00 93.75 81 ILE A N 1
ATOM 649 C CA . ILE A 1 81 ? -9.703 9.238 -2.879 1.00 93.75 81 ILE A CA 1
ATOM 650 C C . ILE A 1 81 ? -8.465 8.523 -3.412 1.00 93.75 81 ILE A C 1
ATOM 652 O O . ILE A 1 81 ? -8.575 7.601 -4.226 1.00 93.75 81 ILE A O 1
ATOM 656 N N . ASP A 1 82 ? -7.303 8.941 -2.925 1.00 93.88 82 ASP A N 1
ATOM 657 C CA . ASP A 1 82 ? -6.070 8.174 -3.036 1.00 93.88 82 ASP A CA 1
ATOM 658 C C . ASP A 1 82 ? -5.849 7.448 -1.707 1.00 93.88 82 ASP A C 1
ATOM 660 O O . ASP A 1 82 ? -5.836 8.071 -0.648 1.00 93.88 82 ASP A O 1
ATOM 664 N N . CYS A 1 83 ? -5.684 6.129 -1.757 1.00 95.31 83 CYS A N 1
ATOM 665 C CA . CYS A 1 83 ? -5.463 5.307 -0.571 1.00 95.31 83 CYS A CA 1
ATOM 666 C C . CYS A 1 83 ? -4.411 4.230 -0.825 1.00 95.31 83 CYS A C 1
ATOM 668 O O . CYS A 1 83 ? -4.146 3.830 -1.963 1.00 95.31 83 CYS A O 1
ATOM 670 N N . SER A 1 84 ? -3.839 3.712 0.255 1.00 96.00 84 SER A N 1
ATOM 671 C CA . SER A 1 84 ? -2.973 2.545 0.234 1.00 96.00 84 SER A CA 1
ATOM 672 C C . SER A 1 84 ? -3.761 1.266 0.498 1.00 96.00 84 SER A C 1
ATOM 674 O O . SER A 1 84 ? -4.731 1.251 1.252 1.00 96.00 84 SER A O 1
ATOM 676 N N . ILE A 1 85 ? -3.277 0.136 -0.025 1.00 95.94 85 ILE A N 1
ATOM 677 C CA . ILE A 1 85 ? -3.784 -1.186 0.375 1.00 95.94 85 ILE A CA 1
ATOM 678 C C . ILE A 1 85 ? -3.645 -1.420 1.891 1.00 95.94 85 ILE A C 1
ATOM 680 O O . ILE A 1 85 ? -4.428 -2.165 2.476 1.00 95.94 85 ILE A O 1
ATOM 684 N N . TYR A 1 86 ? -2.676 -0.759 2.538 1.00 96.81 86 TYR A N 1
ATOM 685 C CA . TYR A 1 86 ? -2.492 -0.828 3.987 1.00 96.81 86 TYR A CA 1
ATOM 686 C C . TYR A 1 86 ? -3.642 -0.187 4.769 1.00 96.81 86 TYR A C 1
ATOM 688 O O . TYR A 1 86 ? -3.896 -0.609 5.888 1.00 96.81 86 TYR A O 1
ATOM 696 N N . ASP A 1 87 ? -4.374 0.764 4.188 1.00 97.69 87 ASP A N 1
ATOM 697 C CA . ASP A 1 87 ? -5.479 1.456 4.862 1.00 97.69 87 ASP A CA 1
ATOM 698 C C . ASP A 1 87 ? -6.755 0.596 4.927 1.00 97.69 87 ASP A C 1
ATOM 700 O O . ASP A 1 87 ? -7.655 0.842 5.734 1.00 97.69 87 ASP A O 1
ATOM 704 N N . LEU A 1 88 ? -6.832 -0.466 4.116 1.00 96.94 88 LEU A N 1
ATOM 705 C CA . LEU A 1 88 ? -8.026 -1.305 4.010 1.00 96.94 88 LEU A CA 1
ATOM 706 C C . LEU A 1 88 ? -8.304 -2.090 5.291 1.00 96.94 88 LEU A C 1
ATOM 708 O O . LEU A 1 88 ? -9.425 -2.065 5.788 1.00 96.94 88 LEU A O 1
ATOM 712 N N . ALA A 1 89 ? -7.300 -2.774 5.842 1.00 97.38 89 ALA A N 1
ATOM 713 C CA . ALA A 1 8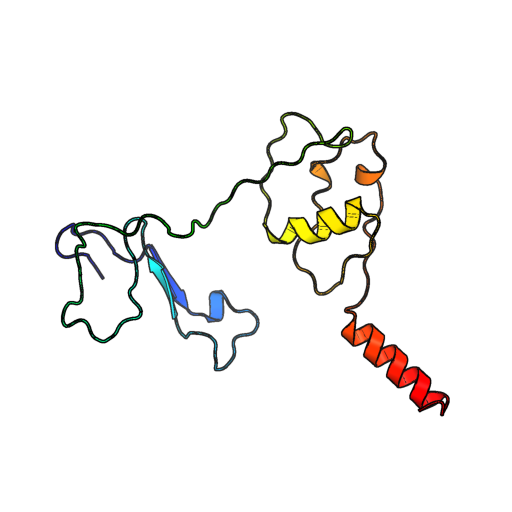9 ? -7.490 -3.578 7.048 1.00 97.38 89 ALA A CA 1
ATOM 714 C C . ALA A 1 89 ? -7.886 -2.723 8.275 1.00 97.38 89 ALA A C 1
ATOM 716 O O . ALA A 1 89 ? -8.896 -3.060 8.897 1.00 97.38 89 ALA A O 1
ATOM 717 N N . PRO A 1 90 ? -7.207 -1.595 8.587 1.00 97.81 90 PRO A N 1
ATOM 718 C CA . PRO A 1 90 ? -7.658 -0.645 9.606 1.00 97.81 90 PRO A CA 1
ATOM 719 C C . PRO A 1 90 ? -9.103 -0.182 9.389 1.00 97.81 90 PRO A C 1
ATOM 721 O O . PRO A 1 90 ? -9.905 -0.186 10.321 1.00 97.81 90 PRO A O 1
ATOM 724 N N . THR A 1 91 ? -9.459 0.172 8.150 1.00 97.69 91 THR A N 1
ATOM 725 C CA . THR A 1 91 ? -10.804 0.656 7.806 1.00 97.69 91 THR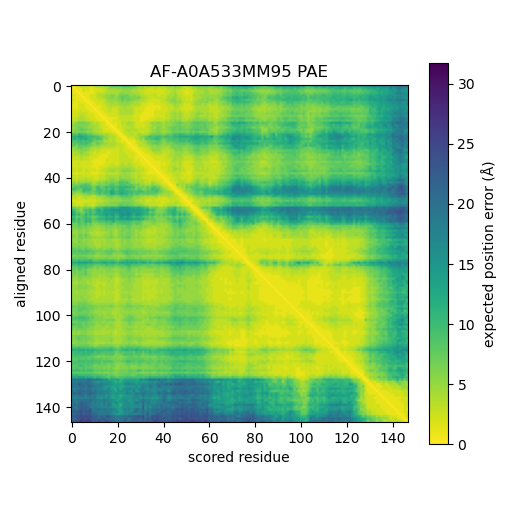 A CA 1
ATOM 726 C C . THR A 1 91 ? -11.872 -0.416 8.010 1.00 97.69 91 THR A C 1
ATOM 728 O O . THR A 1 91 ? -12.914 -0.137 8.598 1.00 97.69 91 THR A O 1
ATOM 731 N N . ILE A 1 92 ? -11.611 -1.656 7.586 1.00 97.25 92 ILE A N 1
ATOM 732 C CA . ILE A 1 92 ? -12.524 -2.788 7.784 1.00 97.25 92 ILE A CA 1
ATOM 733 C C . ILE A 1 92 ? -12.731 -3.040 9.281 1.00 97.25 92 ILE A C 1
ATOM 735 O O . ILE A 1 92 ? -13.870 -3.136 9.728 1.00 97.25 92 ILE A O 1
ATOM 739 N N . LEU A 1 93 ? -11.658 -3.090 10.077 1.00 97.31 93 LEU A N 1
ATOM 740 C CA . LEU A 1 93 ? -11.769 -3.284 11.527 1.00 97.31 93 LEU A CA 1
ATOM 741 C C . LEU A 1 93 ? -12.600 -2.178 12.190 1.00 97.31 93 LEU A C 1
ATOM 743 O O . LEU A 1 93 ? -13.467 -2.482 13.007 1.00 97.31 93 LEU A O 1
ATOM 747 N N . HIS A 1 94 ? -12.400 -0.921 11.785 1.00 97.06 94 HIS A N 1
ATOM 748 C CA . HIS A 1 94 ? -13.192 0.214 12.266 1.00 97.06 94 HIS A CA 1
ATOM 749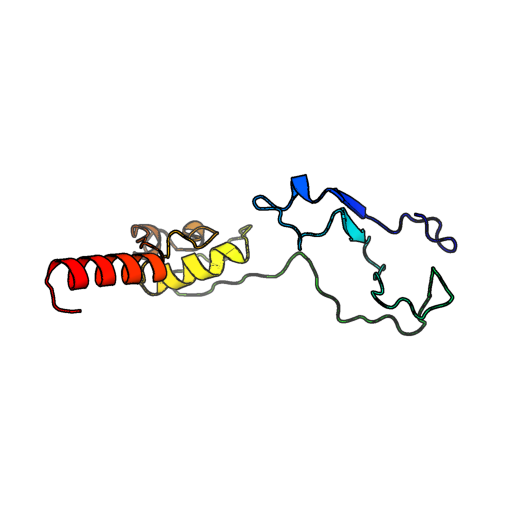 C C . HIS A 1 94 ? -14.687 0.069 11.947 1.00 97.06 94 HIS A C 1
ATOM 751 O O . HIS A 1 94 ? -15.517 0.260 12.836 1.00 97.06 94 HIS A O 1
ATOM 757 N N . ILE A 1 95 ? -15.037 -0.339 10.719 1.00 96.25 95 ILE A N 1
ATOM 758 C CA . ILE A 1 95 ? -16.431 -0.604 10.305 1.00 96.25 95 ILE A CA 1
ATOM 759 C C . ILE A 1 95 ? -17.077 -1.663 11.206 1.00 96.25 95 ILE A C 1
ATOM 761 O O . ILE A 1 95 ? -18.217 -1.504 11.638 1.00 96.25 95 ILE A O 1
ATOM 765 N N . PHE A 1 96 ? -16.336 -2.723 11.532 1.00 95.75 96 PHE A N 1
ATOM 766 C CA . PHE A 1 96 ? -16.809 -3.804 12.400 1.00 95.75 96 PHE A CA 1
ATOM 767 C C . PHE A 1 96 ? -16.658 -3.515 13.901 1.00 95.75 96 PHE A C 1
ATOM 769 O O . PHE A 1 96 ? -16.884 -4.406 14.717 1.00 95.75 96 PHE A O 1
ATOM 776 N N . ASN A 1 97 ? -16.317 -2.281 14.291 1.00 94.38 97 ASN A N 1
ATOM 777 C CA . ASN A 1 97 ? -16.137 -1.882 15.688 1.00 94.38 97 ASN A CA 1
ATOM 778 C C . ASN A 1 97 ? -15.081 -2.722 16.441 1.00 94.38 97 ASN A C 1
ATOM 780 O O . ASN A 1 97 ? -15.203 -2.973 17.642 1.00 94.38 97 ASN A O 1
ATOM 784 N N . HIS A 1 98 ? -14.041 -3.161 15.734 1.00 95.94 98 HIS A N 1
ATOM 785 C CA . HIS A 1 98 ? -12.895 -3.852 16.310 1.00 95.94 98 HIS A CA 1
ATOM 786 C C . HIS A 1 98 ? -11.726 -2.895 16.540 1.00 95.94 98 HIS A C 1
ATOM 788 O O . HIS A 1 98 ? -11.544 -1.910 15.823 1.00 95.94 98 HIS A O 1
ATOM 794 N N . LYS A 1 99 ? -10.910 -3.208 17.552 1.00 95.19 99 LYS A N 1
ATOM 795 C CA . LYS A 1 99 ? -9.665 -2.484 17.804 1.00 95.19 99 LYS A CA 1
ATOM 796 C C . LYS A 1 99 ? -8.636 -2.815 16.727 1.00 95.19 99 LYS A C 1
ATOM 798 O O . LYS A 1 99 ? -8.594 -3.922 16.197 1.00 95.19 99 LYS A O 1
ATOM 803 N N . ILE A 1 100 ? -7.798 -1.835 16.419 1.00 96.38 100 ILE A N 1
ATOM 804 C CA . ILE A 1 100 ? -6.756 -1.929 15.404 1.00 96.38 100 ILE A CA 1
ATOM 805 C C . ILE A 1 100 ? -5.420 -2.196 16.106 1.00 96.38 100 ILE A C 1
ATOM 807 O O . ILE A 1 100 ? -5.023 -1.418 16.980 1.00 96.38 100 ILE A O 1
ATOM 811 N N . PRO A 1 101 ? -4.687 -3.262 15.745 1.00 94.44 101 PRO A N 1
ATOM 812 C CA . PRO A 1 101 ? -3.379 -3.516 16.331 1.00 94.44 101 PRO A CA 1
ATOM 813 C C . PRO A 1 101 ? -2.401 -2.368 16.046 1.00 94.44 101 PRO A C 1
ATOM 815 O O . PRO A 1 101 ? -2.205 -2.003 14.890 1.00 94.44 101 PRO A O 1
ATOM 818 N N . LEU A 1 102 ? -1.692 -1.875 17.065 1.00 91.81 102 LEU A N 1
ATOM 819 C CA . LEU A 1 102 ? -0.673 -0.814 16.938 1.00 91.81 102 LEU A CA 1
ATOM 820 C C . LEU A 1 102 ? 0.471 -1.171 15.973 1.00 91.81 102 LEU A C 1
ATOM 822 O O . LEU A 1 102 ? 1.189 -0.298 15.498 1.00 91.81 102 LEU A O 1
ATOM 826 N N . SER A 1 103 ? 0.670 -2.461 15.691 1.00 89.19 103 SER A N 1
ATOM 827 C CA . SER A 1 103 ? 1.657 -2.929 14.713 1.00 89.19 103 SER A CA 1
ATOM 828 C C . SER A 1 103 ? 1.177 -2.865 13.259 1.00 89.19 103 SER A C 1
ATOM 830 O O . SER A 1 103 ? 1.972 -3.127 12.355 1.00 89.19 103 SER A O 1
ATOM 832 N N . MET A 1 104 ? -0.115 -2.622 13.022 1.00 92.62 104 MET A N 1
ATOM 833 C CA . MET A 1 104 ? -0.687 -2.524 11.681 1.00 92.62 104 MET A CA 1
ATOM 834 C C . MET A 1 104 ? -0.280 -1.190 11.043 1.00 92.62 104 MET A C 1
ATOM 836 O O . MET A 1 104 ? -0.258 -0.156 11.702 1.00 92.62 104 MET A O 1
ATOM 840 N N . LYS A 1 105 ? 0.077 -1.225 9.757 1.00 92.62 105 LYS A N 1
ATOM 841 C CA . LYS A 1 105 ? 0.320 -0.015 8.961 1.00 92.62 105 LYS A CA 1
ATOM 842 C C . LYS A 1 105 ? -0.984 0.467 8.334 1.00 92.62 105 LYS A C 1
ATOM 844 O O . LYS A 1 105 ? -1.875 -0.345 8.112 1.00 92.62 105 LYS A O 1
ATOM 849 N N . GLY A 1 106 ? -1.010 1.740 7.955 1.00 95.69 106 GLY A N 1
ATOM 850 C CA . GLY A 1 106 ? -2.165 2.381 7.332 1.00 95.69 106 GLY A CA 1
ATOM 851 C C . GLY A 1 106 ? -3.074 3.053 8.355 1.00 95.69 106 GLY A C 1
ATOM 852 O O . GLY A 1 106 ? -2.910 2.879 9.562 1.00 95.69 106 GLY A O 1
ATOM 853 N N . ASN A 1 107 ? -4.017 3.838 7.854 1.00 96.25 107 ASN A N 1
ATOM 854 C CA . ASN A 1 107 ? -4.982 4.587 8.646 1.00 96.25 107 ASN A CA 1
ATOM 855 C C . ASN A 1 107 ? -6.412 4.186 8.271 1.00 96.25 107 ASN A C 1
ATOM 857 O O . ASN A 1 107 ? -6.663 3.620 7.211 1.00 96.25 107 ASN A O 1
ATOM 861 N N . VAL A 1 108 ? -7.367 4.495 9.147 1.00 97.62 108 VAL A N 1
ATOM 862 C CA . VAL A 1 108 ? -8.791 4.391 8.809 1.00 97.62 108 VAL A CA 1
ATOM 863 C C . VAL A 1 108 ? -9.136 5.490 7.806 1.00 97.62 108 VAL A C 1
ATOM 865 O O . VAL A 1 108 ? -8.940 6.667 8.109 1.00 97.62 108 VAL A O 1
ATOM 868 N N . LEU A 1 109 ? -9.701 5.111 6.660 1.00 97.25 109 LEU A N 1
ATOM 869 C CA . LEU A 1 109 ? -10.150 6.018 5.599 1.00 97.25 109 LEU A CA 1
ATOM 870 C C . LEU A 1 109 ? -11.456 6.721 5.991 1.00 97.25 109 LEU A C 1
ATOM 872 O O . LEU A 1 109 ? -12.503 6.496 5.388 1.00 97.25 109 LEU A O 1
ATOM 876 N N . LYS A 1 110 ? -11.438 7.539 7.046 1.00 95.56 110 LYS A N 1
ATOM 877 C CA . LYS A 1 110 ? -12.646 8.195 7.575 1.00 95.56 110 LYS A CA 1
ATOM 878 C C . LYS A 1 110 ? -13.369 9.053 6.540 1.00 95.56 110 LYS A C 1
ATOM 880 O O . LYS A 1 110 ? -14.588 9.200 6.595 1.00 95.56 110 LYS A O 1
ATOM 885 N N . GLU A 1 111 ? -12.624 9.604 5.594 1.00 94.88 111 GLU A N 1
ATOM 886 C CA . GLU A 1 111 ? -13.110 10.450 4.518 1.00 94.88 111 GLU A CA 1
ATOM 887 C C . GLU A 1 111 ? -14.123 9.757 3.599 1.00 94.88 111 GLU A C 1
ATOM 889 O O . GLU A 1 111 ? -14.913 10.467 2.973 1.00 94.88 111 GLU A O 1
ATOM 894 N N . ILE A 1 112 ? -14.162 8.416 3.555 1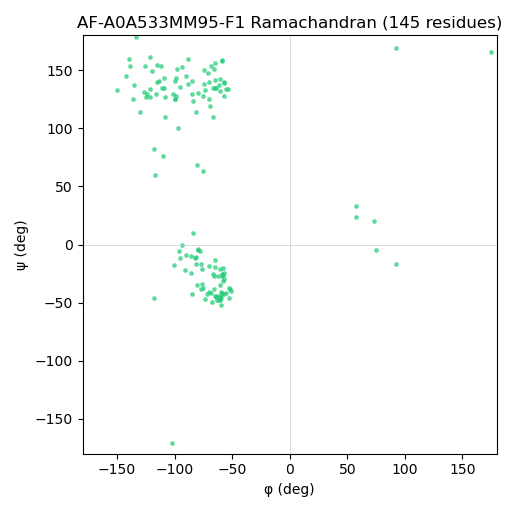.00 96.69 112 ILE A N 1
ATOM 895 C CA . ILE A 1 112 ? -15.146 7.675 2.749 1.00 96.69 112 ILE A CA 1
ATOM 896 C C . ILE A 1 112 ? -16.534 7.666 3.387 1.00 96.69 112 ILE A C 1
ATOM 898 O O . ILE A 1 112 ? -17.511 7.429 2.682 1.00 96.69 112 ILE A O 1
ATOM 902 N N . PHE A 1 113 ? -16.650 7.904 4.696 1.00 97.00 113 PHE A N 1
ATOM 903 C CA . PHE A 1 113 ? -17.931 7.842 5.395 1.00 97.00 113 PHE A CA 1
ATOM 904 C C . PHE A 1 113 ? -18.696 9.160 5.276 1.00 97.00 113 PHE A C 1
ATOM 906 O O . PHE A 1 113 ? -18.124 10.249 5.352 1.00 97.00 113 PHE A O 1
ATOM 913 N N . L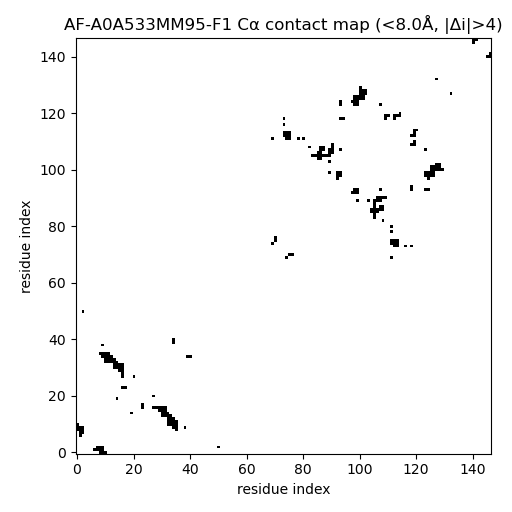YS A 1 114 ? -20.017 9.075 5.110 1.00 96.38 114 LYS A N 1
ATOM 914 C CA . LYS A 1 114 ? -20.922 10.228 5.168 1.00 96.38 114 LYS A CA 1
ATOM 915 C C . LYS A 1 114 ? -20.851 10.865 6.568 1.00 96.38 114 LYS A C 1
ATOM 917 O O . LYS A 1 114 ? -20.879 10.129 7.553 1.00 96.38 114 LYS A O 1
ATOM 922 N N . PRO A 1 115 ? -20.802 12.205 6.677 1.00 93.38 115 PRO A N 1
ATOM 923 C CA . PRO A 1 115 ? -20.589 12.897 7.954 1.00 93.38 115 PRO A CA 1
ATOM 924 C C . PRO A 1 115 ? -21.692 12.636 8.991 1.00 93.38 115 PRO A C 1
ATOM 926 O O . PRO A 1 115 ? -21.411 12.649 10.185 1.00 93.38 115 PRO A O 1
ATOM 929 N N . ASP A 1 116 ? -22.916 12.342 8.543 1.00 93.69 116 ASP A N 1
ATOM 930 C CA . ASP A 1 116 ? -24.070 12.087 9.417 1.00 93.69 116 ASP A CA 1
ATOM 931 C C . ASP A 1 116 ? -24.088 10.668 10.017 1.00 93.69 116 ASP A C 1
ATOM 933 O O . ASP A 1 116 ? -24.969 10.332 10.807 1.00 93.69 116 ASP A O 1
ATOM 937 N N . PHE A 1 117 ? -23.141 9.806 9.633 1.00 93.50 117 PHE A N 1
ATOM 938 C CA . PHE A 1 117 ? -23.046 8.437 10.132 1.00 93.50 117 PHE A CA 1
ATOM 939 C C . PHE A 1 117 ? -22.008 8.323 11.250 1.00 93.50 117 PHE A C 1
ATOM 941 O O . PHE A 1 117 ? -20.930 8.912 11.182 1.00 93.50 117 PHE A O 1
ATOM 948 N N . GLU A 1 118 ? -22.300 7.483 12.251 1.00 93.44 118 GLU A N 1
ATOM 949 C CA . GLU A 1 118 ? -21.432 7.255 13.419 1.00 93.44 118 GLU A CA 1
ATOM 950 C C . GLU A 1 118 ? -19.990 6.921 13.015 1.00 93.44 118 GLU A C 1
ATOM 952 O O . GLU A 1 118 ? -19.050 7.424 13.616 1.00 93.44 118 GLU A O 1
ATOM 957 N N . LEU A 1 119 ? -19.791 6.123 11.960 1.00 93.75 119 LEU A N 1
ATOM 958 C CA . LEU A 1 119 ? -18.457 5.704 11.519 1.00 93.75 119 LEU A CA 1
ATOM 959 C C . LEU A 1 119 ? -17.526 6.870 11.155 1.00 93.75 119 LEU A C 1
ATOM 961 O O . LEU A 1 119 ? -16.311 6.725 11.303 1.00 93.75 119 LEU A O 1
ATOM 965 N N . ALA A 1 120 ? -18.070 8.015 10.726 1.00 94.31 120 ALA A N 1
ATOM 966 C CA . ALA A 1 120 ? -17.280 9.203 10.414 1.00 94.31 120 ALA A CA 1
ATOM 967 C C . ALA A 1 120 ? -16.730 9.878 11.685 1.00 94.31 120 ALA A C 1
ATOM 969 O O . ALA A 1 120 ? -15.559 10.267 11.736 1.00 94.31 120 ALA A O 1
ATOM 970 N N . SER A 1 121 ? -17.552 9.990 12.731 1.00 93.62 121 SER A N 1
ATOM 971 C CA . SER A 1 121 ? -17.206 10.684 13.979 1.00 93.62 121 SER A CA 1
ATOM 972 C C . SER A 1 121 ? -16.582 9.772 15.037 1.00 93.62 121 SER A C 1
ATOM 974 O O . SER A 1 121 ? -15.833 10.246 15.890 1.00 93.62 121 SER A O 1
ATOM 976 N N . LYS A 1 122 ? -16.818 8.462 14.953 1.00 93.88 122 LYS A N 1
ATOM 977 C CA . LYS A 1 122 ? -16.342 7.457 15.904 1.00 93.88 122 LYS A CA 1
ATOM 978 C C . LYS A 1 122 ? -14.830 7.484 16.086 1.00 93.88 122 LYS A C 1
ATOM 980 O O . LYS A 1 122 ? -14.067 7.516 15.116 1.00 93.88 122 LYS A O 1
ATOM 985 N N . GLU A 1 123 ? -14.384 7.432 17.335 1.00 95.19 123 GLU A N 1
ATOM 986 C CA . GLU A 1 123 ? -12.964 7.317 17.656 1.00 95.19 123 GLU A CA 1
ATOM 987 C C . GLU A 1 123 ? -12.389 5.984 17.176 1.00 95.19 123 GLU A C 1
ATOM 989 O O . GLU A 1 123 ? -13.028 4.935 17.256 1.00 95.19 123 GLU A O 1
ATOM 994 N N . VAL A 1 124 ? -11.158 6.031 16.670 1.00 96.25 124 VAL A N 1
ATOM 995 C CA . VAL A 1 124 ? -10.459 4.832 16.213 1.00 96.25 124 VAL A CA 1
ATOM 996 C C . VAL A 1 124 ? -9.858 4.136 17.429 1.00 96.25 124 VAL A C 1
ATOM 998 O O . VAL A 1 124 ? -8.970 4.677 18.087 1.00 96.25 124 VAL A O 1
ATOM 1001 N N . GLY A 1 125 ? -10.348 2.936 17.735 1.00 94.62 125 GLY A N 1
ATOM 1002 C CA . GLY A 1 125 ? -9.828 2.126 18.831 1.00 94.62 125 GLY A CA 1
ATOM 1003 C C . GLY A 1 125 ? -8.548 1.397 18.431 1.00 94.62 125 GLY A C 1
ATOM 1004 O O . GLY A 1 125 ? -8.532 0.698 17.422 1.00 94.62 125 GLY A O 1
ATOM 1005 N N . TYR A 1 126 ? -7.502 1.492 19.253 1.00 94.81 126 TYR A N 1
ATOM 1006 C CA . TYR A 1 126 ? -6.246 0.761 19.057 1.00 94.81 126 TYR A CA 1
ATOM 1007 C C . TYR A 1 126 ? -5.985 -0.239 20.184 1.00 94.81 126 TYR A C 1
ATOM 1009 O O . TYR A 1 126 ? -6.443 -0.061 21.316 1.00 94.81 126 TYR A O 1
ATOM 1017 N N . GLU A 1 127 ? -5.219 -1.286 19.886 1.00 92.94 127 GLU A N 1
ATOM 1018 C CA . GLU A 1 127 ? -4.742 -2.246 20.880 1.00 92.94 127 GLU A CA 1
ATOM 1019 C C . GLU A 1 127 ? -3.285 -2.670 20.659 1.00 92.94 127 GLU A C 1
ATOM 1021 O O . GLU A 1 127 ? -2.788 -2.639 19.530 1.00 92.94 127 GLU A O 1
ATOM 1026 N N . PRO A 1 128 ? -2.566 -3.081 21.720 1.00 88.00 128 PRO A N 1
ATOM 1027 C CA . PRO A 1 128 ? -1.246 -3.674 21.571 1.00 88.00 128 PRO A CA 1
ATOM 1028 C C . PRO A 1 128 ? -1.296 -4.928 20.700 1.00 88.00 128 PRO A C 1
ATOM 1030 O O . PRO A 1 128 ? -2.324 -5.596 20.579 1.00 88.00 128 PRO A O 1
ATOM 1033 N N . ARG A 1 129 ? -0.151 -5.287 20.120 1.00 79.94 129 ARG A N 1
ATOM 1034 C CA . ARG A 1 129 ? -0.033 -6.524 19.351 1.00 79.94 129 ARG A CA 1
ATOM 1035 C C . ARG A 1 129 ? -0.414 -7.710 20.235 1.00 79.94 129 ARG A C 1
ATOM 1037 O O . ARG A 1 129 ? 0.029 -7.805 21.375 1.00 79.94 129 ARG A O 1
ATOM 1044 N N . GLU A 1 130 ? -1.138 -8.674 19.677 1.00 78.19 130 GLU A N 1
ATOM 1045 C CA . GLU A 1 130 ? -1.582 -9.869 20.406 1.00 78.19 130 GLU A CA 1
ATOM 1046 C C . GLU A 1 130 ? -0.432 -10.594 21.127 1.00 78.19 130 GLU A C 1
ATOM 1048 O O . GLU A 1 130 ? -0.561 -11.004 22.275 1.00 78.19 130 GLU A O 1
ATOM 1053 N N . LYS A 1 131 ? 0.756 -10.658 20.512 1.00 76.69 131 LYS A N 1
ATOM 1054 C CA . LYS A 1 131 ? 1.958 -11.225 21.143 1.00 76.69 131 LYS A CA 1
ATOM 1055 C C . LYS A 1 131 ? 2.385 -10.482 22.416 1.00 76.69 131 LYS A C 1
ATOM 1057 O O . LYS A 1 131 ? 2.886 -11.112 23.346 1.00 76.69 131 LYS A O 1
ATOM 1062 N N . ASP A 1 132 ? 2.210 -9.167 22.460 1.00 80.12 132 ASP A N 1
ATOM 1063 C CA . ASP A 1 132 ? 2.523 -8.353 23.635 1.00 80.12 132 ASP A CA 1
ATOM 1064 C C . ASP A 1 132 ? 1.446 -8.521 24.714 1.00 80.12 132 ASP A C 1
ATOM 1066 O O . ASP A 1 132 ? 1.780 -8.615 25.898 1.00 80.12 132 ASP A O 1
ATOM 1070 N N . ASN A 1 133 ? 0.182 -8.704 24.312 1.00 76.69 133 ASN A N 1
ATOM 1071 C CA . ASN A 1 133 ? -0.891 -9.113 25.224 1.00 76.69 133 ASN A CA 1
ATOM 1072 C C . ASN A 1 133 ? -0.576 -10.479 25.853 1.00 76.69 133 ASN A C 1
ATOM 1074 O O . ASN A 1 133 ? -0.586 -10.606 27.075 1.00 76.69 133 ASN A O 1
ATOM 1078 N N . ILE A 1 134 ? -0.181 -11.474 25.049 1.00 83.12 134 ILE A N 1
ATOM 1079 C CA . ILE A 1 134 ? 0.203 -12.813 25.527 1.00 83.12 134 ILE A CA 1
ATOM 1080 C C . ILE A 1 134 ? 1.385 -12.730 26.501 1.00 83.12 134 ILE A C 1
ATOM 1082 O O . ILE A 1 134 ? 1.345 -13.340 27.567 1.00 83.12 134 ILE A O 1
ATOM 1086 N N . LYS A 1 135 ? 2.431 -11.954 26.184 1.00 84.06 135 LYS A N 1
ATOM 1087 C CA . LYS A 1 135 ? 3.567 -11.749 27.101 1.00 84.06 135 LYS A CA 1
ATOM 1088 C C . LYS A 1 135 ? 3.135 -11.133 28.429 1.00 84.06 135 LYS A C 1
ATOM 1090 O O . LYS A 1 135 ? 3.601 -11.575 29.475 1.00 84.06 135 LYS A O 1
ATOM 1095 N N . THR A 1 136 ? 2.265 -10.128 28.384 1.00 84.31 136 THR A N 1
ATOM 1096 C CA . THR A 1 136 ? 1.756 -9.446 29.580 1.00 84.31 136 THR A CA 1
ATOM 1097 C C . THR A 1 136 ? 0.949 -10.409 30.450 1.00 84.31 136 THR A C 1
ATOM 1099 O O . THR A 1 136 ? 1.189 -10.496 31.655 1.00 84.31 136 THR A O 1
ATOM 1102 N N . VAL A 1 137 ? 0.071 -11.208 29.833 1.00 84.50 137 VAL A N 1
ATOM 1103 C CA . VAL A 1 137 ? -0.695 -12.258 30.517 1.00 84.50 137 VAL A CA 1
ATOM 1104 C C . VAL A 1 137 ? 0.251 -13.282 31.149 1.00 84.50 137 VAL A C 1
ATOM 1106 O O . VAL A 1 137 ? 0.187 -13.491 32.359 1.00 84.50 137 VAL A O 1
ATOM 1109 N N . LEU A 1 138 ? 1.203 -13.834 30.389 1.00 89.06 138 LEU A N 1
ATOM 1110 C CA . LEU A 1 138 ? 2.205 -14.783 30.894 1.00 89.06 138 LEU A CA 1
ATOM 1111 C C . LEU A 1 138 ? 3.004 -14.222 32.078 1.00 89.06 138 LEU A C 1
ATOM 1113 O O . LEU A 1 138 ? 3.254 -14.934 33.047 1.00 89.06 138 LEU A O 1
ATOM 1117 N N . HIS A 1 139 ? 3.402 -12.950 32.021 1.00 89.88 139 HIS A N 1
ATOM 1118 C CA . HIS A 1 139 ? 4.126 -12.307 33.115 1.00 89.88 139 HIS A CA 1
ATOM 1119 C C . HIS A 1 139 ? 3.261 -12.180 34.378 1.00 89.88 139 HIS A C 1
ATOM 1121 O O . HIS A 1 139 ? 3.753 -12.380 35.488 1.00 89.88 139 HIS A O 1
ATOM 1127 N N . SER A 1 140 ? 1.966 -11.891 34.222 1.00 91.38 140 SER A N 1
ATOM 1128 C CA . SER A 1 140 ? 1.034 -11.800 35.349 1.00 91.38 140 SER A CA 1
ATOM 1129 C C . SER A 1 140 ? 0.733 -13.158 35.990 1.00 91.38 140 SER A C 1
ATOM 1131 O O . SER A 1 140 ? 0.735 -13.247 37.215 1.00 91.38 140 SER A O 1
ATOM 1133 N N . LEU A 1 141 ? 0.564 -14.214 35.188 1.00 93.25 141 LEU A N 1
ATOM 1134 C CA . LEU A 1 141 ? 0.338 -15.578 35.674 1.00 93.25 141 LEU A CA 1
ATOM 1135 C C . LEU A 1 141 ? 1.549 -16.091 36.469 1.00 93.25 141 LEU A C 1
ATOM 1137 O O . LEU A 1 141 ? 1.384 -16.577 37.586 1.00 93.25 141 LEU A O 1
ATOM 1141 N N . LYS A 1 142 ? 2.772 -15.861 35.963 1.00 92.88 142 LYS A N 1
ATOM 1142 C CA . LYS A 1 142 ? 4.019 -16.189 36.682 1.00 92.88 142 LYS A CA 1
ATOM 1143 C C . LYS A 1 142 ? 4.141 -15.461 38.019 1.00 92.88 142 LYS A C 1
ATOM 1145 O O . LYS A 1 142 ? 4.567 -16.043 39.008 1.00 92.88 142 LYS A O 1
ATOM 1150 N N . ARG A 1 143 ? 3.758 -14.178 38.076 1.00 92.94 143 ARG A N 1
ATOM 1151 C CA . ARG A 1 143 ? 3.767 -13.401 39.330 1.00 92.94 143 ARG A CA 1
ATOM 1152 C C . ARG A 1 143 ? 2.759 -13.912 40.361 1.00 92.94 143 ARG A C 1
ATOM 1154 O O . ARG A 1 143 ? 2.975 -13.694 41.548 1.00 92.94 143 ARG A O 1
ATOM 1161 N N . LYS A 1 144 ? 1.669 -14.538 39.915 1.00 94.62 144 LYS A N 1
ATOM 1162 C CA . LYS A 1 144 ? 0.629 -15.116 40.777 1.00 94.62 144 LYS A CA 1
ATOM 1163 C C . LYS A 1 144 ? 0.887 -16.579 41.156 1.00 94.62 144 LYS A C 1
ATOM 1165 O O . LYS A 1 144 ? 0.181 -17.092 42.015 1.00 94.62 144 LYS A O 1
ATOM 1170 N N . GLY A 1 145 ? 1.880 -17.236 40.549 1.00 89.50 145 GLY A N 1
ATOM 1171 C CA . GLY A 1 145 ? 2.168 -18.658 40.770 1.00 89.50 145 GLY A CA 1
ATOM 1172 C C . GLY A 1 145 ? 1.147 -19.605 40.130 1.00 89.50 145 GLY A C 1
ATOM 1173 O O . GLY A 1 145 ? 1.030 -20.749 40.556 1.00 89.50 145 GLY A O 1
ATOM 1174 N N . GLU A 1 146 ? 0.390 -19.131 39.137 1.00 87.38 146 GLU A N 1
ATOM 1175 C CA . GLU A 1 146 ? -0.583 -19.946 38.391 1.00 87.38 146 GLU A CA 1
ATOM 1176 C C . GLU A 1 146 ? 0.089 -20.778 37.279 1.00 87.38 146 GLU A C 1
ATOM 1178 O O . GLU A 1 146 ? -0.502 -21.742 36.794 1.00 87.38 146 GLU A O 1
ATOM 1183 N N . ILE A 1 147 ? 1.323 -20.407 36.904 1.00 80.81 147 ILE A N 1
ATOM 1184 C CA . ILE A 1 147 ? 2.272 -21.131 36.037 1.00 80.81 147 ILE A CA 1
ATOM 1185 C C . ILE A 1 147 ? 3.717 -20.841 36.453 1.00 80.81 147 ILE A C 1
ATOM 1187 O O . ILE A 1 147 ? 3.941 -19.793 37.108 1.00 80.81 147 ILE A O 1
#

Sequence (147 aa):
IQDPKSGNSVFKEVINSENIYINKNNLSPQINVIPHEGYKISPSISSKKVFDYSQFPWSGTHREKGFFIASGKDIKEKERIDCSIYDLAPTILHIFNHKIPLSMKGNVLKEIFKPDFELASKEVGYEPREKDNIKTVLHSLKRKGEI